Protein AF-A0A2G6P1Z9-F1 (afdb_monomer_lite)

Sequence (60 aa):
MENGYKILWTDNALYELKETYLYLELNWTDKVLNRLSVELDKTLKLLSQNPQLFQISEYK

Structure (mmCIF, N/CA/C/O backbone):
data_AF-A0A2G6P1Z9-F1
#
_entry.id   AF-A0A2G6P1Z9-F1
#
loop_
_atom_site.group_PDB
_atom_site.id
_atom_site.type_symbol
_atom_site.label_atom_id
_atom_site.label_alt_id
_atom_site.label_comp_id
_atom_site.label_asym_id
_atom_site.label_entity_id
_atom_site.label_seq_id
_atom_site.pdbx_PDB_ins_code
_atom_site.Cartn_x
_atom_site.Cartn_y
_atom_site.Cartn_z
_atom_site.occupancy
_atom_site.B_iso_or_equiv
_atom_site.auth_seq_id
_atom_site.auth_comp_id
_atom_site.auth_asym_id
_atom_site.auth_atom_id
_atom_site.pdbx_PDB_model_num
ATOM 1 N N . MET A 1 1 ? -4.905 -15.908 17.328 1.00 42.28 1 MET A N 1
ATOM 2 C CA . MET A 1 1 ? -5.126 -14.659 18.087 1.00 42.28 1 MET A CA 1
ATOM 3 C C . MET A 1 1 ? -5.200 -13.536 17.068 1.00 42.28 1 MET A C 1
ATOM 5 O O . MET A 1 1 ? -4.172 -13.082 16.590 1.00 42.28 1 MET A O 1
ATOM 9 N N . GLU A 1 2 ? -6.414 -13.208 16.640 1.00 51.22 2 GLU A N 1
ATOM 10 C CA . GLU A 1 2 ? -6.736 -12.340 15.494 1.00 51.22 2 GLU A CA 1
ATOM 11 C C . GLU A 1 2 ? -6.957 -10.879 15.930 1.00 51.22 2 GLU A C 1
ATOM 13 O O . GLU A 1 2 ? -7.933 -10.244 15.552 1.00 51.22 2 GLU A O 1
ATOM 18 N N . ASN A 1 3 ? -6.094 -10.333 16.788 1.00 66.56 3 ASN A N 1
ATOM 19 C CA . ASN A 1 3 ? -6.400 -9.080 17.494 1.00 66.56 3 ASN A CA 1
ATOM 20 C C . ASN A 1 3 ? -5.783 -7.845 16.810 1.00 66.56 3 ASN A C 1
ATOM 22 O O . ASN A 1 3 ? -5.109 -7.055 17.465 1.00 66.56 3 ASN A O 1
ATOM 26 N N . GLY A 1 4 ? -5.972 -7.706 15.496 1.00 83.06 4 GLY A N 1
ATOM 27 C CA . GLY A 1 4 ? -5.543 -6.535 14.724 1.00 83.06 4 GLY A CA 1
ATOM 28 C C . GLY A 1 4 ? -6.723 -5.804 14.082 1.00 83.06 4 GLY A C 1
ATOM 29 O O . GLY A 1 4 ? -7.769 -6.392 13.813 1.00 83.06 4 GLY A O 1
ATOM 30 N N . TYR A 1 5 ? -6.556 -4.516 13.813 1.00 93.12 5 TYR A N 1
ATOM 31 C CA . TYR A 1 5 ? -7.493 -3.718 13.035 1.00 93.12 5 TYR A CA 1
ATOM 32 C C . TYR A 1 5 ? -7.424 -4.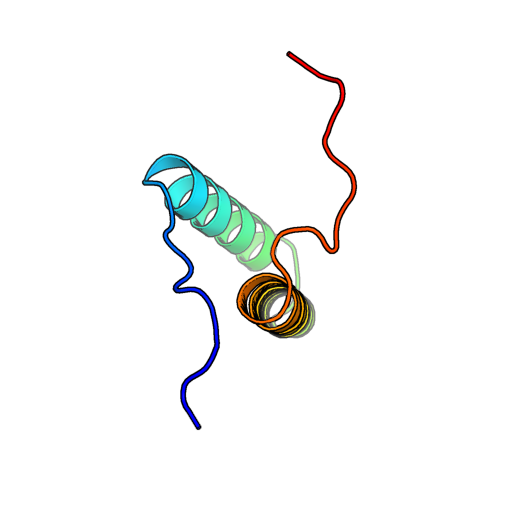098 11.556 1.00 93.12 5 TYR A C 1
ATOM 34 O O . TYR A 1 5 ? -6.347 -4.292 10.986 1.00 93.12 5 TYR A O 1
ATOM 42 N N . LYS A 1 6 ? -8.590 -4.160 10.908 1.00 94.12 6 LYS A N 1
ATOM 43 C CA . LYS A 1 6 ? -8.679 -4.358 9.461 1.00 94.12 6 LYS A CA 1
ATOM 44 C C . LYS A 1 6 ? -8.276 -3.073 8.740 1.00 94.12 6 LYS A C 1
ATOM 46 O O . LYS A 1 6 ? -8.903 -2.035 8.936 1.00 94.12 6 LYS A O 1
ATOM 51 N N . ILE A 1 7 ? -7.281 -3.165 7.863 1.00 94.62 7 ILE A N 1
ATOM 52 C CA . ILE A 1 7 ? -6.938 -2.078 6.943 1.00 94.62 7 ILE A CA 1
ATOM 53 C C . ILE A 1 7 ? -7.990 -2.013 5.834 1.00 94.62 7 ILE A C 1
ATOM 55 O O . ILE A 1 7 ? -8.299 -3.022 5.196 1.00 94.62 7 ILE A O 1
ATOM 59 N N . LEU A 1 8 ? -8.526 -0.818 5.603 1.00 96.62 8 LEU A N 1
ATOM 60 C CA . LEU A 1 8 ? -9.406 -0.506 4.484 1.00 96.62 8 LEU A CA 1
ATOM 61 C C . LEU A 1 8 ? -8.734 0.560 3.625 1.00 96.62 8 LEU A C 1
ATOM 63 O O . LEU A 1 8 ? -8.173 1.519 4.150 1.00 96.62 8 LEU A O 1
ATOM 67 N N . TRP A 1 9 ? -8.803 0.378 2.313 1.00 97.19 9 TRP A N 1
ATOM 68 C CA . TRP A 1 9 ? -8.249 1.305 1.337 1.00 97.19 9 TRP A CA 1
ATOM 69 C C . TRP A 1 9 ? -9.378 2.072 0.666 1.00 97.19 9 TRP A C 1
ATOM 71 O O . TRP A 1 9 ? -10.420 1.496 0.358 1.00 97.19 9 TRP A O 1
ATOM 81 N N . THR A 1 10 ? -9.165 3.363 0.437 1.00 98.25 10 THR A N 1
ATOM 82 C CA . THR A 1 10 ? -10.032 4.146 -0.444 1.00 98.25 10 THR A CA 1
ATOM 83 C C . THR A 1 10 ? -9.661 3.876 -1.898 1.00 98.25 10 THR A C 1
ATOM 85 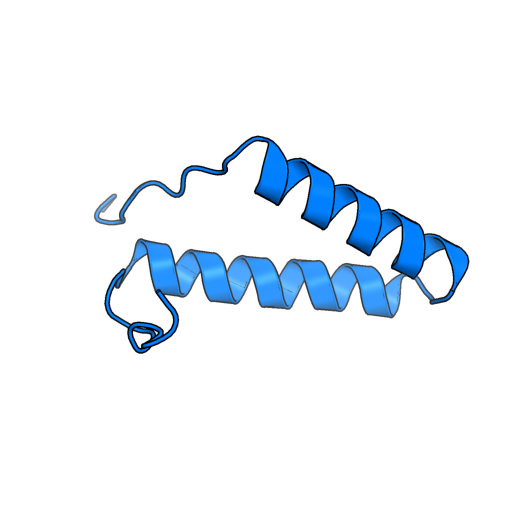O O . THR A 1 10 ? -8.517 3.521 -2.196 1.00 98.25 10 THR A O 1
ATOM 88 N N . ASP A 1 11 ? -10.598 4.109 -2.816 1.00 98.38 11 ASP A N 1
ATOM 89 C CA . ASP A 1 11 ? -10.323 3.992 -4.253 1.00 98.38 11 ASP A CA 1
ATOM 90 C C . ASP A 1 11 ? -9.178 4.920 -4.686 1.00 98.38 11 ASP A C 1
ATOM 92 O O . ASP A 1 11 ? -8.328 4.524 -5.481 1.00 98.38 11 ASP A O 1
ATOM 96 N N . ASN A 1 12 ? -9.099 6.125 -4.103 1.00 98.25 12 ASN A N 1
ATOM 97 C CA . ASN A 1 12 ? -8.011 7.067 -4.369 1.00 98.25 12 ASN A CA 1
ATOM 98 C C . ASN A 1 12 ? -6.649 6.510 -3.935 1.00 98.25 12 ASN A C 1
ATOM 100 O O . ASN A 1 12 ? -5.695 6.576 -4.700 1.00 98.25 12 ASN A O 1
ATOM 104 N N . ALA A 1 13 ? -6.559 5.906 -2.747 1.00 97.88 13 ALA A N 1
ATOM 105 C CA . ALA A 1 13 ? -5.302 5.339 -2.266 1.00 97.88 13 ALA A CA 1
ATOM 106 C C . ALA A 1 13 ? -4.848 4.138 -3.118 1.00 97.88 13 ALA A C 1
ATOM 108 O O . ALA A 1 13 ? -3.655 3.967 -3.366 1.00 97.88 13 ALA A O 1
ATOM 109 N N . LEU A 1 14 ? -5.787 3.320 -3.611 1.00 98.38 14 LEU A N 1
ATOM 110 C CA . LEU A 1 14 ? -5.477 2.240 -4.554 1.00 98.38 14 LEU A CA 1
ATOM 111 C C . LEU A 1 14 ? -5.019 2.780 -5.914 1.00 98.38 14 LEU A C 1
ATOM 113 O O . LEU A 1 14 ? -4.081 2.242 -6.504 1.00 98.38 14 LEU A O 1
ATOM 117 N N . TYR A 1 15 ? -5.658 3.845 -6.401 1.00 98.50 15 TYR A N 1
ATOM 118 C CA . TYR A 1 15 ? -5.265 4.528 -7.630 1.00 98.50 15 TYR A CA 1
ATOM 119 C C . TYR A 1 15 ? -3.851 5.116 -7.522 1.00 98.50 15 TYR A C 1
ATOM 121 O O . TYR A 1 15 ? -3.004 4.829 -8.362 1.00 98.50 15 TYR A O 1
ATOM 129 N N . GLU A 1 16 ? -3.555 5.858 -6.455 1.00 98.44 16 GLU A N 1
ATOM 130 C CA . GLU A 1 16 ? -2.226 6.431 -6.203 1.00 98.44 16 GLU A CA 1
ATOM 131 C C . GLU A 1 16 ? -1.148 5.351 -6.078 1.00 98.44 16 GLU A C 1
ATOM 133 O O . GLU A 1 16 ? -0.049 5.497 -6.621 1.00 98.44 16 GLU A O 1
ATOM 138 N N . LEU A 1 17 ? -1.461 4.235 -5.411 1.00 98.06 17 LEU A N 1
ATOM 139 C CA . LEU A 1 17 ? -0.550 3.100 -5.315 1.00 98.06 17 LEU A CA 1
ATOM 140 C C . LEU A 1 17 ? -0.245 2.520 -6.701 1.00 98.06 17 LEU A C 1
ATOM 142 O O . LEU A 1 17 ? 0.920 2.289 -7.020 1.00 98.06 17 LEU A O 1
ATOM 146 N N . LYS A 1 18 ? -1.269 2.327 -7.540 1.00 98.38 18 LYS A N 1
ATOM 147 C CA . LYS A 1 18 ? -1.105 1.844 -8.916 1.00 98.38 18 LYS A CA 1
ATOM 148 C C . LYS A 1 18 ? -0.218 2.781 -9.739 1.00 98.38 18 LYS A C 1
ATOM 150 O O . LYS A 1 18 ? 0.732 2.308 -10.355 1.00 98.38 18 LYS A O 1
ATOM 155 N N . GLU A 1 19 ? -0.496 4.083 -9.730 1.00 98.62 19 GLU A N 1
ATOM 156 C CA . GLU A 1 19 ? 0.301 5.069 -10.476 1.00 98.62 19 GLU A CA 1
ATOM 157 C C . GLU A 1 19 ? 1.754 5.113 -9.975 1.00 98.62 19 GLU A C 1
ATOM 159 O O . GLU A 1 19 ? 2.691 5.223 -10.767 1.00 98.62 19 GLU A O 1
ATOM 164 N N . THR A 1 20 ? 1.961 4.935 -8.666 1.00 98.19 20 THR A N 1
ATOM 165 C CA . THR A 1 20 ? 3.302 4.831 -8.076 1.00 98.19 20 THR A CA 1
ATOM 166 C C . THR A 1 20 ? 4.054 3.606 -8.599 1.00 98.19 20 THR A C 1
ATOM 168 O O . THR A 1 20 ? 5.213 3.729 -8.997 1.00 98.19 20 THR A O 1
ATOM 171 N N . TYR A 1 21 ? 3.419 2.428 -8.642 1.00 97.94 21 TYR A N 1
ATOM 172 C CA . TYR A 1 21 ? 4.050 1.227 -9.203 1.00 97.94 21 TYR A CA 1
ATOM 173 C C . TYR A 1 21 ? 4.315 1.362 -10.701 1.00 97.94 21 TYR A C 1
ATOM 175 O O . TYR A 1 21 ? 5.411 1.018 -11.132 1.00 97.94 21 TYR A O 1
ATOM 183 N N . LEU A 1 22 ? 3.389 1.945 -11.468 1.00 98.38 22 LEU A N 1
ATOM 184 C CA . LEU A 1 22 ? 3.586 2.205 -12.896 1.00 98.38 22 LEU A CA 1
ATOM 185 C C . LEU A 1 22 ? 4.811 3.100 -13.137 1.00 98.38 22 LEU A C 1
ATOM 187 O O . LEU A 1 22 ? 5.643 2.813 -13.996 1.00 98.38 22 LEU A O 1
ATOM 191 N N . TYR A 1 23 ? 4.966 4.167 -12.350 1.00 98.31 23 TYR A N 1
ATOM 192 C CA . TYR A 1 23 ? 6.155 5.012 -12.420 1.00 98.31 23 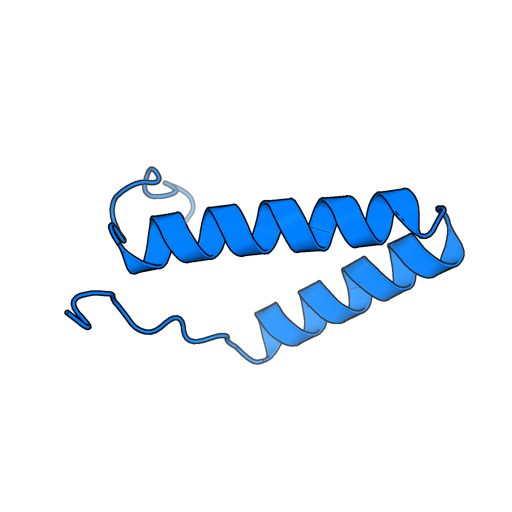TYR A CA 1
ATOM 193 C C . TYR A 1 23 ? 7.431 4.226 -12.090 1.00 98.31 23 TYR A C 1
ATOM 195 O O . TYR A 1 23 ? 8.436 4.361 -12.790 1.00 98.31 23 TYR A O 1
ATOM 203 N N . LEU A 1 24 ? 7.413 3.396 -11.046 1.00 98.06 24 LEU A N 1
ATOM 204 C CA . LEU A 1 24 ? 8.584 2.608 -10.667 1.00 98.06 24 LEU A CA 1
ATOM 205 C C . LEU A 1 24 ? 8.953 1.559 -11.720 1.00 98.06 24 LEU A C 1
ATOM 207 O O . LEU A 1 24 ? 10.133 1.430 -12.024 1.00 98.06 24 LEU A O 1
ATOM 211 N N . GLU A 1 25 ? 7.979 0.871 -12.312 1.00 97.44 25 GLU A N 1
ATOM 212 C CA . GLU A 1 25 ? 8.180 -0.104 -13.395 1.00 97.44 25 GLU A CA 1
ATOM 213 C C . GLU A 1 25 ? 8.845 0.520 -14.625 1.00 97.44 25 GLU A C 1
ATOM 215 O O . GLU A 1 25 ? 9.725 -0.081 -15.236 1.00 97.44 25 GLU A O 1
ATOM 220 N N . LEU A 1 26 ? 8.454 1.748 -14.977 1.00 98.06 26 LEU A N 1
ATOM 221 C CA . LEU A 1 26 ? 8.985 2.441 -16.152 1.00 98.06 26 LEU A CA 1
ATOM 222 C C . LEU A 1 26 ? 10.384 3.034 -15.936 1.00 98.06 26 LEU A C 1
ATOM 224 O O . LEU A 1 26 ? 11.096 3.277 -16.909 1.00 98.06 26 LEU A O 1
ATOM 228 N N . ASN A 1 27 ? 10.773 3.304 -14.686 1.00 98.06 27 ASN A N 1
ATOM 229 C CA . ASN A 1 27 ? 11.973 4.092 -14.376 1.00 98.06 27 ASN A CA 1
ATOM 230 C C . ASN A 1 27 ? 13.028 3.336 -13.552 1.00 98.06 27 ASN A C 1
ATOM 232 O O . ASN A 1 27 ? 14.167 3.793 -13.456 1.00 98.06 27 ASN A O 1
ATOM 236 N N . TRP A 1 28 ? 12.677 2.206 -12.937 1.00 97.38 28 TRP A N 1
ATOM 237 C CA . TRP A 1 28 ? 13.525 1.500 -11.978 1.00 97.38 28 TRP A CA 1
ATOM 238 C C . TRP A 1 28 ? 13.501 -0.016 -12.185 1.00 97.38 28 TRP A C 1
ATOM 240 O O . TRP A 1 28 ? 12.730 -0.567 -12.958 1.00 97.38 28 TRP A O 1
ATOM 250 N N . THR A 1 29 ? 14.397 -0.707 -11.479 1.00 96.62 29 THR A N 1
ATOM 251 C CA . THR A 1 29 ? 14.479 -2.175 -11.504 1.00 96.62 29 THR A CA 1
ATOM 252 C C . THR A 1 29 ? 13.476 -2.810 -10.545 1.00 96.62 29 THR A C 1
ATOM 254 O O . THR A 1 29 ? 13.163 -2.230 -9.502 1.00 96.62 29 THR A O 1
ATOM 257 N N . ASP A 1 30 ? 13.111 -4.068 -10.799 1.00 95.44 30 ASP A N 1
ATOM 258 C CA . ASP A 1 30 ? 12.247 -4.894 -9.936 1.00 95.44 30 ASP A CA 1
ATOM 259 C C . ASP A 1 30 ? 12.684 -4.932 -8.465 1.00 95.44 30 ASP A C 1
ATOM 261 O O . ASP A 1 30 ? 11.874 -5.125 -7.557 1.00 95.44 30 ASP A O 1
ATOM 265 N N . LYS A 1 31 ? 13.977 -4.724 -8.185 1.00 96.94 31 LYS A N 1
ATOM 266 C CA . LYS A 1 31 ? 14.494 -4.631 -6.814 1.00 96.94 31 LYS A CA 1
ATOM 267 C C . LYS A 1 31 ? 13.853 -3.478 -6.036 1.00 96.94 31 LYS A C 1
ATOM 269 O O . LYS A 1 31 ? 13.621 -3.607 -4.835 1.00 96.94 31 LYS A O 1
ATOM 274 N N . VAL A 1 32 ? 13.587 -2.355 -6.701 1.00 97.00 32 VAL A N 1
ATOM 275 C CA . VAL A 1 32 ? 12.956 -1.176 -6.093 1.00 97.00 32 VAL A CA 1
ATOM 276 C C . VAL A 1 32 ? 11.480 -1.444 -5.818 1.00 97.00 32 VAL A C 1
ATOM 278 O O . VAL A 1 32 ? 11.021 -1.161 -4.714 1.00 97.00 32 VAL A O 1
ATOM 281 N N . LEU A 1 33 ? 10.775 -2.069 -6.763 1.00 97.44 33 LEU A N 1
ATOM 282 C CA . LEU A 1 33 ? 9.368 -2.446 -6.610 1.00 97.44 33 LEU A CA 1
ATOM 283 C C . LEU A 1 33 ? 9.191 -3.391 -5.417 1.00 97.44 33 LEU A C 1
ATOM 285 O O . LEU A 1 33 ? 8.409 -3.110 -4.513 1.00 97.44 33 LEU A O 1
ATOM 289 N N . ASN A 1 34 ? 10.002 -4.452 -5.357 1.00 97.44 34 ASN A N 1
ATOM 290 C CA . ASN A 1 34 ? 9.979 -5.408 -4.249 1.00 97.44 34 ASN A CA 1
ATOM 291 C C . ASN A 1 34 ? 10.270 -4.737 -2.902 1.00 97.44 34 ASN A C 1
ATOM 293 O O . ASN A 1 34 ? 9.638 -5.051 -1.894 1.00 97.44 34 ASN A O 1
ATOM 297 N N . ARG A 1 35 ? 11.216 -3.790 -2.868 1.00 98.06 35 ARG A N 1
ATOM 298 C CA . ARG A 1 35 ? 11.513 -3.036 -1.646 1.00 98.06 35 ARG A CA 1
ATOM 299 C C . ARG A 1 35 ? 10.312 -2.206 -1.201 1.00 98.06 35 ARG A C 1
ATOM 301 O O . ARG A 1 35 ? 10.004 -2.221 -0.013 1.00 98.06 35 ARG A O 1
ATOM 308 N N . LEU A 1 36 ? 9.630 -1.523 -2.122 1.00 97.75 36 LEU A N 1
ATOM 309 C CA . LEU A 1 36 ? 8.418 -0.773 -1.796 1.00 97.75 36 LEU A CA 1
ATOM 310 C C . LEU A 1 36 ? 7.334 -1.698 -1.231 1.00 97.75 36 LEU A C 1
ATOM 312 O O . LEU A 1 36 ? 6.763 -1.382 -0.191 1.00 97.75 36 LEU A O 1
ATOM 316 N N . SER A 1 37 ? 7.092 -2.855 -1.857 1.00 97.56 37 SER A N 1
ATOM 317 C CA . SER A 1 37 ? 6.096 -3.822 -1.374 1.00 97.56 37 SER A CA 1
ATOM 318 C C . SER A 1 37 ? 6.395 -4.291 0.051 1.00 97.56 37 SER A C 1
ATOM 320 O O . SER A 1 37 ? 5.499 -4.333 0.891 1.00 97.56 37 SER A O 1
ATOM 322 N N . VAL A 1 38 ? 7.664 -4.598 0.342 1.00 98.38 38 VAL A N 1
ATOM 323 C CA . VAL A 1 38 ? 8.105 -5.052 1.668 1.00 98.38 38 VAL A CA 1
ATOM 324 C C . VAL A 1 38 ? 7.945 -3.957 2.725 1.00 98.38 38 VAL A C 1
ATOM 326 O O . VAL A 1 38 ? 7.453 -4.234 3.818 1.00 98.38 38 VAL A O 1
ATOM 329 N N . GLU A 1 39 ? 8.349 -2.719 2.436 1.00 98.38 39 GLU A N 1
ATOM 330 C CA . GLU A 1 39 ? 8.220 -1.615 3.397 1.00 98.38 39 GLU A CA 1
ATOM 331 C C . GLU A 1 39 ? 6.756 -1.201 3.614 1.00 98.38 39 GLU A C 1
ATOM 333 O O . GLU A 1 39 ? 6.360 -0.889 4.743 1.00 98.38 39 GLU A O 1
ATOM 338 N N . LEU A 1 40 ? 5.924 -1.280 2.571 1.00 98.06 40 LEU A N 1
ATOM 339 C CA . LEU A 1 40 ? 4.488 -1.052 2.688 1.00 98.06 40 LEU A CA 1
ATOM 340 C C . LEU A 1 40 ? 3.841 -2.106 3.596 1.00 98.06 40 LEU A C 1
ATOM 342 O O . LEU A 1 40 ? 3.172 -1.744 4.558 1.00 98.06 40 LEU A O 1
ATOM 346 N N . ASP A 1 41 ? 4.098 -3.396 3.363 1.00 97.62 41 ASP A N 1
ATOM 347 C CA . ASP A 1 41 ? 3.561 -4.488 4.189 1.00 97.62 41 ASP A CA 1
ATOM 348 C C . ASP A 1 41 ? 3.981 -4.369 5.664 1.00 97.62 41 ASP A C 1
ATOM 350 O O . ASP A 1 41 ? 3.154 -4.518 6.567 1.00 97.62 41 ASP A O 1
ATOM 354 N N . LYS A 1 42 ? 5.245 -4.015 5.934 1.00 97.56 42 LYS A N 1
ATOM 355 C CA . LYS A 1 42 ? 5.713 -3.733 7.302 1.00 97.56 42 LYS A CA 1
ATOM 356 C C . LYS A 1 42 ? 4.915 -2.604 7.950 1.00 97.56 42 LYS A C 1
ATOM 358 O O . LYS A 1 42 ? 4.459 -2.750 9.082 1.00 97.56 42 LYS A O 1
ATOM 363 N N . THR A 1 43 ? 4.721 -1.502 7.230 1.00 97.12 43 THR A N 1
ATOM 364 C CA . THR A 1 43 ? 3.962 -0.344 7.721 1.00 97.12 43 THR A CA 1
ATOM 365 C C . THR A 1 43 ? 2.508 -0.712 8.012 1.00 97.12 43 THR A C 1
ATOM 367 O O . THR A 1 43 ? 1.987 -0.383 9.076 1.00 97.12 43 THR A O 1
ATOM 370 N N . LEU A 1 44 ? 1.864 -1.461 7.115 1.00 96.44 44 LEU A N 1
ATOM 371 C CA . LEU A 1 44 ? 0.485 -1.919 7.288 1.00 96.44 44 LEU A CA 1
ATOM 372 C C . LEU A 1 44 ? 0.333 -2.872 8.473 1.00 96.44 44 LEU A C 1
ATOM 374 O O . LEU A 1 44 ? -0.635 -2.759 9.223 1.00 96.44 44 LEU A O 1
ATOM 378 N N . LYS A 1 45 ? 1.296 -3.776 8.686 1.00 95.88 45 LYS A N 1
ATOM 379 C CA . LYS A 1 45 ? 1.316 -4.657 9.862 1.00 95.88 45 LYS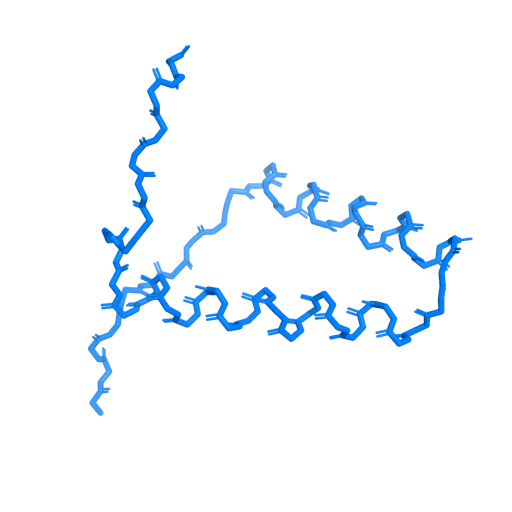 A CA 1
ATOM 380 C C . LYS A 1 45 ? 1.386 -3.851 11.152 1.00 95.88 45 LYS A C 1
ATOM 382 O O . LYS A 1 45 ? 0.585 -4.097 12.053 1.00 95.88 45 LYS A O 1
ATOM 387 N N . LEU A 1 46 ? 2.272 -2.859 11.215 1.00 95.62 46 LEU A N 1
ATOM 388 C CA . LEU A 1 46 ? 2.377 -1.964 12.366 1.00 95.62 46 LEU A CA 1
ATOM 389 C C . LEU A 1 46 ? 1.071 -1.192 12.614 1.00 95.62 46 LEU A C 1
ATOM 391 O O . LEU A 1 46 ? 0.581 -1.183 13.741 1.00 95.62 46 LEU A O 1
ATOM 395 N N . LEU A 1 47 ? 0.461 -0.630 11.565 1.00 94.69 47 LEU A N 1
ATOM 396 C CA . LEU A 1 47 ? -0.831 0.066 11.650 1.00 94.69 47 LEU A CA 1
ATOM 397 C C . LEU A 1 47 ? -1.966 -0.852 12.112 1.00 94.69 47 LEU A C 1
ATOM 399 O O . LEU A 1 47 ? -2.780 -0.457 12.943 1.00 94.69 47 LEU A O 1
ATOM 403 N N . SER A 1 48 ? -2.008 -2.087 11.604 1.00 95.62 48 SER A N 1
ATOM 404 C CA . SER A 1 48 ? -3.027 -3.065 11.991 1.00 95.62 48 SER A CA 1
ATOM 405 C C . SER A 1 48 ? -2.932 -3.435 13.473 1.00 95.62 48 SER A C 1
ATOM 407 O O . SER A 1 48 ? -3.940 -3.742 14.096 1.00 95.62 48 SER A O 1
ATOM 409 N N . GLN A 1 49 ? -1.739 -3.381 14.066 1.00 95.62 49 GLN A N 1
ATOM 410 C CA . GLN A 1 49 ? -1.533 -3.686 15.482 1.00 95.62 49 GLN A CA 1
ATOM 411 C C . GLN A 1 49 ? -1.724 -2.454 16.372 1.00 95.62 49 GLN A C 1
ATOM 413 O O . GLN A 1 49 ? -2.246 -2.574 17.478 1.00 95.62 49 GLN A O 1
ATOM 418 N N . ASN A 1 50 ? -1.324 -1.271 15.897 1.00 94.19 50 ASN A N 1
ATOM 419 C CA . ASN A 1 50 ? -1.432 -0.014 16.628 1.00 94.19 50 ASN A CA 1
ATOM 420 C C . ASN A 1 50 ? -1.786 1.160 15.684 1.00 94.19 50 ASN A C 1
ATOM 422 O O . ASN A 1 50 ? -0.887 1.805 15.140 1.00 94.19 50 ASN A O 1
ATOM 426 N N . PRO A 1 51 ? -3.080 1.502 15.526 1.00 93.06 51 PRO A N 1
ATOM 427 C CA . PRO A 1 51 ? -3.514 2.590 14.644 1.00 93.06 51 PRO A CA 1
ATOM 428 C C . PRO A 1 51 ? -3.035 3.987 15.056 1.00 93.06 51 PRO A C 1
ATOM 430 O O . PRO A 1 51 ? -3.025 4.891 14.229 1.00 93.06 51 PRO A O 1
ATOM 433 N N . GLN A 1 52 ? -2.642 4.178 16.321 1.00 93.38 52 GLN A N 1
ATOM 434 C CA . GLN A 1 52 ? -2.145 5.456 16.849 1.00 93.38 52 GLN A CA 1
ATOM 435 C C . GLN A 1 52 ? -0.610 5.536 16.846 1.00 93.38 52 GLN A C 1
ATOM 437 O O . GLN A 1 52 ? -0.037 6.431 17.460 1.00 93.38 52 GLN A O 1
ATOM 442 N N . LEU A 1 53 ? 0.073 4.591 16.186 1.00 94.44 53 LEU A N 1
ATOM 443 C CA . LEU A 1 53 ? 1.536 4.533 16.156 1.00 94.44 53 LEU A CA 1
ATOM 444 C C . LEU A 1 53 ? 2.171 5.764 15.496 1.00 94.44 53 LEU A C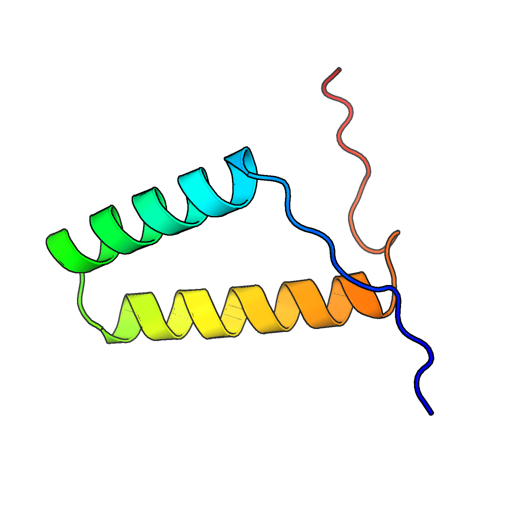 1
ATOM 446 O O . LEU A 1 53 ? 3.247 6.195 15.907 1.00 94.44 53 LEU A O 1
ATOM 450 N N . PHE A 1 54 ? 1.531 6.303 14.460 1.00 91.94 54 PHE A N 1
ATOM 451 C CA . PHE A 1 54 ? 2.026 7.463 13.727 1.00 91.94 54 PHE A CA 1
ATOM 452 C C . PHE A 1 54 ? 1.336 8.735 14.216 1.00 91.94 54 PHE A C 1
ATOM 454 O O . PHE A 1 54 ? 0.159 8.722 14.574 1.00 91.94 54 PHE A O 1
ATOM 461 N N . GLN A 1 55 ? 2.081 9.840 14.223 1.00 91.94 55 GLN A N 1
ATOM 462 C CA . GLN A 1 55 ? 1.559 11.140 14.632 1.00 91.94 55 GLN A CA 1
ATOM 463 C C . GLN A 1 55 ? 0.400 11.588 13.736 1.00 91.94 55 GLN A C 1
ATOM 465 O O . GLN A 1 55 ? 0.417 11.388 12.519 1.00 91.94 55 GLN A O 1
ATOM 470 N N . ILE A 1 56 ? -0.592 12.231 14.347 1.00 90.44 56 ILE A N 1
ATOM 471 C CA . ILE A 1 56 ? -1.684 12.870 13.616 1.00 90.44 56 ILE A CA 1
ATOM 472 C C . ILE A 1 56 ? -1.087 14.034 12.816 1.00 90.44 56 ILE A C 1
ATOM 474 O O . ILE A 1 56 ? -0.314 14.826 13.350 1.00 90.44 56 ILE A O 1
ATOM 478 N N . SER A 1 57 ? -1.432 14.129 11.534 1.00 89.75 57 SER A N 1
ATOM 479 C CA . SER A 1 57 ? -1.054 15.279 10.713 1.00 89.75 57 SER A CA 1
ATOM 480 C C . SER A 1 57 ? -1.868 16.504 11.132 1.00 89.75 57 SER A C 1
ATOM 482 O O . SER A 1 57 ? -3.092 16.429 11.222 1.00 89.75 57 SER A O 1
ATOM 484 N N . GLU A 1 58 ? -1.208 17.638 11.370 1.00 85.38 58 GLU A N 1
ATOM 485 C CA . GLU A 1 58 ? -1.872 18.912 11.691 1.00 85.38 58 GLU A CA 1
ATOM 486 C C . GLU A 1 58 ? -2.489 19.597 10.457 1.00 85.38 58 GLU A C 1
ATOM 488 O O . GLU A 1 58 ? -3.218 20.581 10.596 1.00 85.38 58 GLU A O 1
ATOM 493 N N . TYR A 1 59 ? -2.224 19.082 9.251 1.00 71.19 59 TYR A N 1
ATOM 494 C CA . TYR A 1 59 ? -2.820 19.593 8.018 1.00 71.19 59 TYR A CA 1
ATOM 495 C C . TYR A 1 59 ? -4.310 19.229 7.955 1.00 71.19 59 TYR A C 1
ATOM 497 O O . TYR A 1 59 ? -4.663 18.056 7.820 1.00 71.19 59 TYR A O 1
ATOM 505 N N . LYS A 1 60 ? -5.164 20.251 8.064 1.00 53.03 60 LYS A N 1
ATOM 506 C CA . LYS A 1 60 ? -6.601 20.193 7.768 1.00 53.03 60 LYS A CA 1
ATOM 507 C C . LYS A 1 60 ? -6.882 20.603 6.332 1.00 53.03 60 LYS A C 1
ATOM 509 O O . LYS A 1 60 ? -6.223 21.560 5.8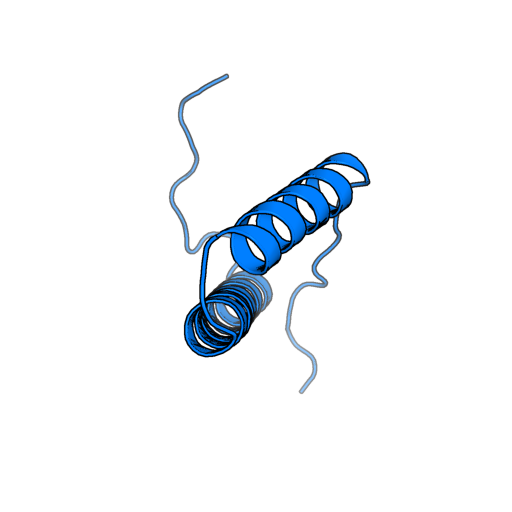68 1.00 53.03 60 LYS A O 1
#

Radius of gyration: 14.07 Å; chains: 1; bounding box: 25×35×34 Å

pLDDT: mean 92.8, std 11.66, range [42.28, 98.62]

Secondary structure (DSSP, 8-state):
---SPPP---HHHHHHHHHHHHHHHHHS-HHHHHHHHHHHHHHHHHHHH-TTSSPPP---

Foldseek 3Di:
DQQWADDDDDPVRVVVVVVVVVVCVVPHDVVVVVVVVVVVVVVVVVCRHPVPPDDDDPPD